Protein AF-A0A3N5PJR9-F1 (afdb_monomer)

Foldseek 3Di:
DVQVVCCVVVVDDDQWDAPDDDPVRIDGDDPVVVVVVVPD

Structure (mmCIF, N/CA/C/O backbone):
data_AF-A0A3N5PJR9-F1
#
_entry.id   AF-A0A3N5PJR9-F1
#
loop_
_atom_site.group_PDB
_atom_site.id
_atom_site.type_symbol
_atom_site.label_atom_id
_atom_site.label_alt_id
_atom_site.label_comp_id
_atom_site.label_asym_id
_atom_site.label_entity_id
_atom_site.label_seq_id
_atom_site.pdbx_PDB_ins_code
_atom_site.Cartn_x
_atom_site.Cartn_y
_atom_site.Cartn_z
_atom_site.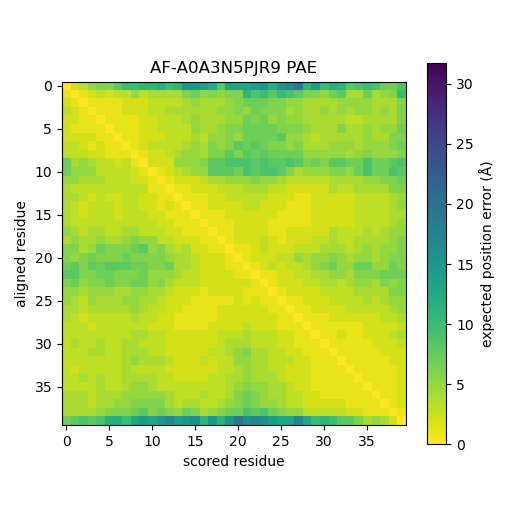occupancy
_atom_site.B_iso_or_equiv
_atom_site.auth_seq_id
_atom_site.auth_comp_id
_atom_site.auth_asym_id
_atom_site.auth_atom_id
_atom_site.pdbx_PDB_model_num
ATOM 1 N N . GLY A 1 1 ? -0.390 5.397 5.388 1.00 67.19 1 GLY A N 1
ATOM 2 C CA . GLY A 1 1 ? -1.728 5.472 6.022 1.00 67.19 1 GLY A CA 1
ATOM 3 C C . GLY A 1 1 ? -2.850 4.765 5.261 1.00 67.19 1 GLY A C 1
ATOM 4 O O . GLY A 1 1 ? -3.613 4.045 5.889 1.00 67.19 1 GLY A O 1
ATOM 5 N N . ILE A 1 2 ? -2.977 4.935 3.935 1.00 81.38 2 ILE A N 1
ATOM 6 C CA . ILE A 1 2 ? -4.120 4.414 3.144 1.00 81.38 2 ILE A CA 1
ATOM 7 C C . ILE A 1 2 ? -4.271 2.880 3.157 1.00 81.38 2 ILE A C 1
ATOM 9 O O . ILE A 1 2 ? -5.386 2.367 3.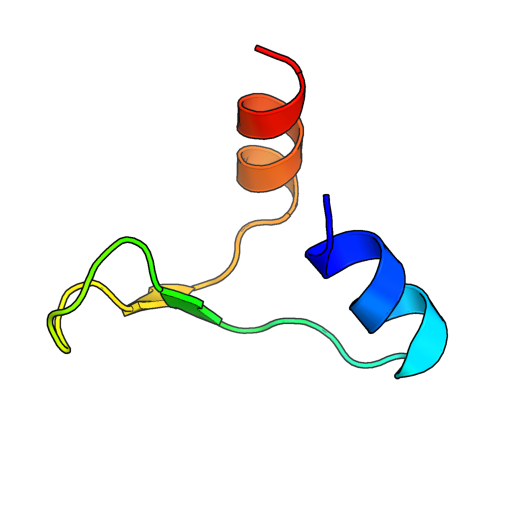135 1.00 81.38 2 ILE A O 1
ATOM 13 N N . VAL A 1 3 ? -3.157 2.152 3.280 1.00 81.75 3 VAL A N 1
ATOM 14 C CA . VAL A 1 3 ? -3.105 0.679 3.346 1.00 81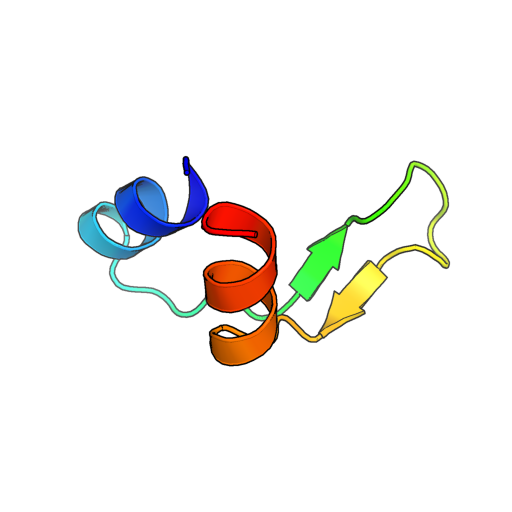.75 3 VAL A CA 1
ATOM 15 C C . VAL A 1 3 ? -4.006 0.116 4.456 1.00 81.75 3 VAL A C 1
ATOM 17 O O . VAL A 1 3 ? -4.686 -0.887 4.254 1.00 81.75 3 VAL A O 1
ATOM 20 N N . VAL A 1 4 ? -4.074 0.796 5.606 1.00 82.94 4 VAL A N 1
ATOM 21 C CA . VAL A 1 4 ? -4.903 0.376 6.749 1.00 82.94 4 VAL A CA 1
ATOM 22 C C . VAL A 1 4 ? -6.394 0.542 6.442 1.00 82.94 4 VAL A C 1
ATOM 24 O O . VAL A 1 4 ? -7.186 -0.346 6.743 1.00 82.94 4 VAL A O 1
ATOM 27 N N . ALA A 1 5 ? -6.778 1.646 5.796 1.00 84.56 5 ALA A N 1
ATOM 28 C CA . ALA A 1 5 ? -8.169 1.904 5.426 1.00 84.56 5 ALA A CA 1
ATOM 29 C C . ALA A 1 5 ? -8.670 0.907 4.368 1.00 84.56 5 ALA A C 1
ATOM 31 O O . ALA A 1 5 ? -9.754 0.349 4.516 1.00 84.56 5 ALA A O 1
ATOM 32 N N . ILE A 1 6 ? -7.850 0.616 3.351 1.00 84.00 6 ILE A N 1
ATOM 33 C CA . ILE A 1 6 ? -8.184 -0.363 2.305 1.00 84.00 6 ILE A CA 1
ATOM 34 C C . ILE A 1 6 ? -8.341 -1.764 2.901 1.00 84.00 6 ILE A C 1
ATOM 36 O O . ILE A 1 6 ? -9.293 -2.466 2.566 1.00 84.00 6 ILE A O 1
ATOM 40 N N . ARG A 1 7 ? -7.444 -2.173 3.810 1.00 83.38 7 ARG A N 1
ATOM 41 C CA . ARG A 1 7 ? -7.561 -3.469 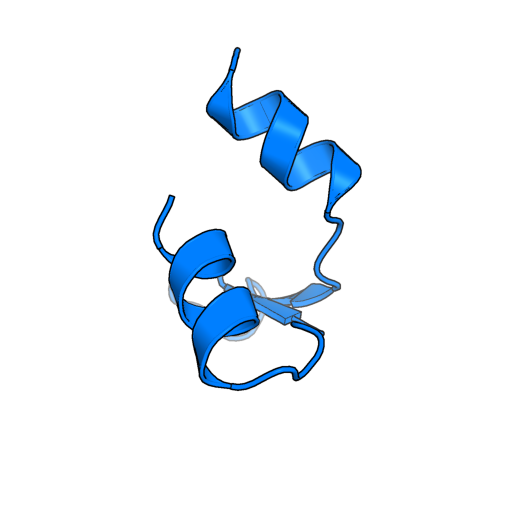4.491 1.00 83.38 7 ARG A CA 1
ATOM 42 C C . ARG A 1 7 ? -8.879 -3.582 5.257 1.00 83.38 7 ARG A C 1
ATOM 44 O O . ARG A 1 7 ? -9.518 -4.627 5.183 1.00 83.38 7 ARG A O 1
ATOM 51 N N . ASN A 1 8 ? -9.273 -2.531 5.973 1.00 85.19 8 ASN A N 1
ATOM 52 C CA . ASN A 1 8 ? -10.507 -2.531 6.757 1.00 85.19 8 ASN A CA 1
ATOM 53 C C . ASN A 1 8 ? -11.762 -2.605 5.875 1.00 85.19 8 ASN A C 1
ATOM 55 O O . ASN A 1 8 ? -12.722 -3.262 6.261 1.00 85.19 8 ASN A O 1
ATOM 59 N N . GLU A 1 9 ? -11.738 -1.981 4.696 1.00 87.94 9 GLU A N 1
ATOM 60 C CA . GLU A 1 9 ? -12.869 -1.981 3.760 1.00 87.94 9 GLU A CA 1
ATOM 61 C C . GLU A 1 9 ? -12.986 -3.299 2.975 1.00 87.94 9 GLU A C 1
ATOM 63 O O . GLU A 1 9 ? -14.071 -3.848 2.807 1.00 87.94 9 GLU A O 1
ATOM 68 N N . VAL A 1 10 ? -11.859 -3.827 2.488 1.00 86.00 10 VAL A N 1
ATOM 69 C CA . VAL A 1 10 ? -11.835 -4.949 1.531 1.00 86.00 10 VAL A CA 1
ATOM 70 C C . VAL A 1 10 ? -11.640 -6.303 2.227 1.00 86.00 10 VAL A C 1
ATOM 72 O O . VAL A 1 10 ? -11.929 -7.347 1.646 1.00 86.00 10 VAL A O 1
ATOM 75 N N . ASN A 1 11 ? -11.167 -6.305 3.478 1.00 85.56 11 ASN A N 1
ATOM 76 C CA . ASN A 1 11 ? -10.877 -7.498 4.282 1.00 85.56 11 ASN A CA 1
ATOM 77 C C . ASN A 1 11 ? -9.977 -8.528 3.565 1.00 85.56 11 ASN A C 1
ATOM 79 O O . ASN A 1 11 ? -10.095 -9.739 3.755 1.00 85.56 11 ASN A O 1
ATOM 83 N N . LEU A 1 12 ? -9.062 -8.037 2.723 1.00 88.25 12 LEU A N 1
ATOM 84 C CA . LEU A 1 12 ? -8.059 -8.836 2.024 1.00 88.25 12 LEU A CA 1
ATOM 85 C C . LEU A 1 12 ? -6.645 -8.449 2.474 1.00 88.25 12 LEU A C 1
ATOM 87 O O . LEU A 1 12 ? -6.382 -7.274 2.749 1.00 88.25 12 LEU A O 1
ATOM 91 N N . PRO A 1 13 ? -5.714 -9.419 2.542 1.00 86.94 13 PRO A N 1
ATOM 92 C CA . PRO A 1 13 ? -4.327 -9.135 2.869 1.00 86.94 13 PRO A CA 1
ATOM 93 C C . PRO A 1 13 ? -3.623 -8.452 1.694 1.00 86.94 13 PRO A C 1
ATOM 95 O O . PRO A 1 13 ? -3.730 -8.887 0.545 1.00 86.94 13 PRO A O 1
ATOM 98 N N . VAL A 1 14 ? -2.843 -7.419 2.002 1.00 90.31 14 VAL A N 1
ATOM 99 C CA . VAL A 1 14 ? -1.886 -6.843 1.055 1.00 90.31 14 VAL A CA 1
ATOM 100 C C . VAL A 1 14 ? -0.707 -7.8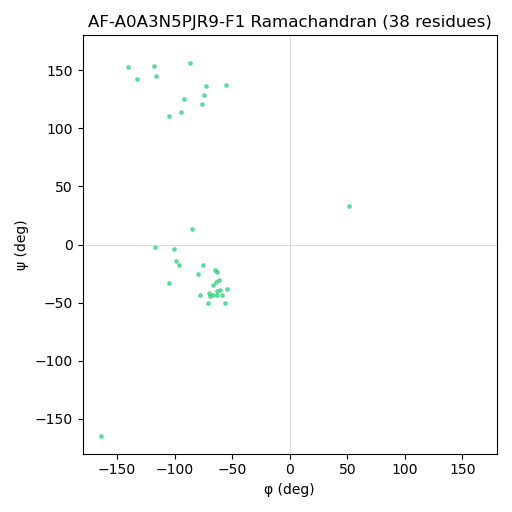01 0.937 1.00 90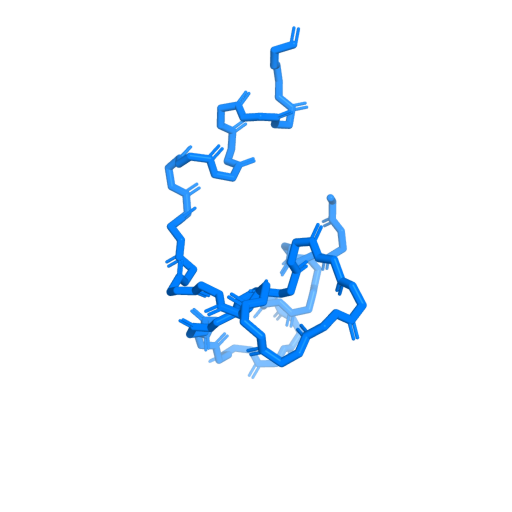.31 14 VAL A C 1
ATOM 102 O O . VAL A 1 14 ? -0.174 -8.247 1.949 1.00 90.31 14 VAL A O 1
ATOM 105 N N . LYS A 1 15 ? -0.344 -8.160 -0.297 1.00 92.12 15 LYS A N 1
ATOM 106 C CA . LYS A 1 15 ? 0.721 -9.138 -0.574 1.00 92.12 15 LYS A CA 1
ATOM 107 C C . LYS A 1 15 ? 2.009 -8.497 -1.067 1.00 92.12 15 LYS A C 1
ATOM 109 O O . LYS A 1 15 ? 3.080 -9.007 -0.770 1.00 92.12 15 LYS A O 1
ATOM 114 N N . PHE A 1 16 ? 1.890 -7.403 -1.811 1.00 93.31 16 PHE A N 1
ATOM 115 C CA . PHE A 1 16 ? 3.009 -6.703 -2.426 1.00 93.31 16 PHE A CA 1
ATOM 116 C C . PHE A 1 16 ? 2.799 -5.196 -2.330 1.00 93.31 16 PHE A C 1
ATOM 118 O O . PHE A 1 16 ? 1.656 -4.728 -2.287 1.00 93.31 16 PHE A O 1
ATOM 125 N N . VAL A 1 17 ? 3.901 -4.459 -2.317 1.00 91.94 17 VAL A N 1
ATOM 126 C CA . VAL A 1 17 ? 3.939 -2.999 -2.316 1.00 91.94 17 VAL A CA 1
ATOM 127 C C . VAL A 1 17 ? 4.935 -2.521 -3.368 1.00 91.94 17 VAL A C 1
ATOM 129 O O . VAL A 1 17 ? 5.958 -3.160 -3.592 1.00 91.94 17 VAL A O 1
ATOM 132 N N . GLY A 1 18 ? 4.605 -1.420 -4.042 1.00 92.75 18 GLY A N 1
ATOM 133 C CA . GLY A 1 18 ? 5.538 -0.726 -4.926 1.00 92.75 18 GLY A CA 1
ATOM 134 C C . GLY A 1 18 ? 6.279 0.354 -4.148 1.00 92.75 18 GLY A C 1
ATOM 135 O O . GLY A 1 18 ? 5.635 1.205 -3.530 1.00 92.75 18 GLY A O 1
ATOM 136 N N . LEU A 1 19 ? 7.608 0.312 -4.177 1.00 90.06 19 LEU A N 1
ATOM 137 C CA . LEU A 1 19 ? 8.494 1.292 -3.539 1.00 90.06 19 LEU A CA 1
ATOM 138 C C . LEU A 1 19 ? 9.052 2.325 -4.535 1.00 90.06 19 LEU A C 1
ATOM 140 O O . LEU A 1 19 ? 9.715 3.279 -4.135 1.00 90.06 19 LEU A O 1
ATOM 144 N N . GLY A 1 20 ? 8.741 2.161 -5.821 1.00 90.88 20 GLY A N 1
ATOM 145 C CA . GLY A 1 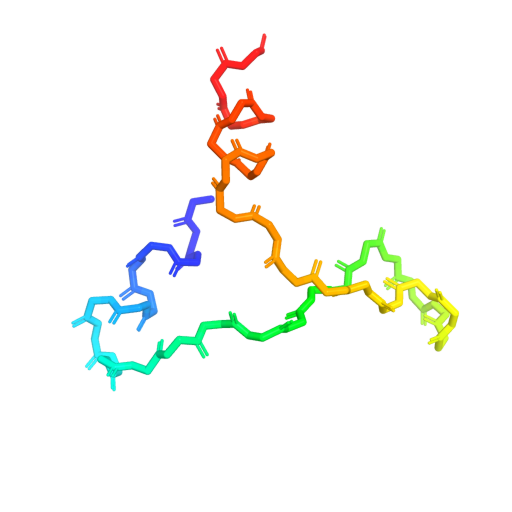20 ? 9.200 2.993 -6.926 1.00 90.88 20 GLY A CA 1
ATOM 146 C C . GLY A 1 20 ? 8.361 2.766 -8.185 1.00 90.88 20 GLY A C 1
ATOM 147 O O . GLY A 1 20 ? 7.255 2.224 -8.120 1.00 90.88 20 GLY A O 1
ATOM 148 N N . GLU A 1 21 ? 8.864 3.227 -9.327 1.00 93.69 21 GLU A N 1
ATOM 149 C CA . GLU A 1 21 ? 8.144 3.203 -10.611 1.00 93.69 21 GLU A CA 1
ATOM 150 C C . GLU A 1 21 ? 8.548 2.026 -11.512 1.00 93.69 21 GLU A C 1
ATOM 152 O O . GLU A 1 21 ? 7.857 1.724 -12.490 1.00 93.69 21 GLU A O 1
ATOM 157 N N . SER A 1 22 ? 9.660 1.354 -11.204 1.00 94.69 22 SER A N 1
ATOM 158 C CA . SER A 1 22 ? 10.173 0.236 -11.992 1.00 94.69 22 SER A CA 1
ATOM 159 C C . SER A 1 22 ? 9.531 -1.080 -11.562 1.00 94.69 22 SER A C 1
ATOM 161 O O . SER A 1 22 ? 9.096 -1.253 -10.426 1.00 94.69 22 SER A O 1
ATOM 163 N N . TYR A 1 23 ? 9.514 -2.064 -12.464 1.00 91.75 23 TYR A N 1
ATOM 164 C CA . TYR A 1 23 ? 8.988 -3.400 -12.153 1.00 91.75 23 TYR A CA 1
ATOM 165 C C . TYR A 1 23 ? 9.786 -4.118 -11.050 1.00 91.75 23 TYR A C 1
ATOM 167 O O . TYR A 1 23 ? 9.262 -5.015 -10.396 1.00 91.75 23 TYR A O 1
ATOM 175 N N . GLU A 1 24 ? 11.047 -3.727 -10.8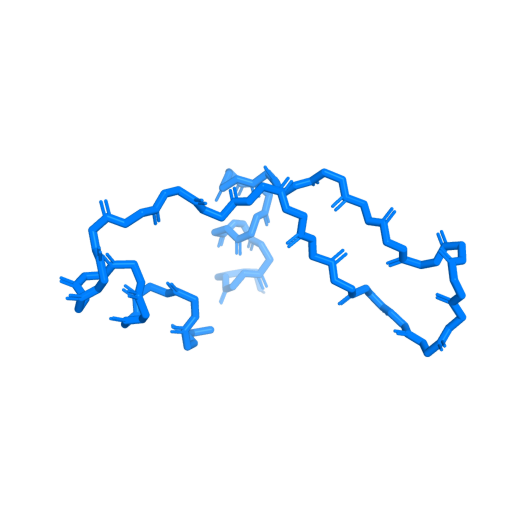65 1.00 94.38 24 GLU A N 1
ATOM 176 C CA . GLU A 1 24 ? 11.956 -4.247 -9.842 1.00 94.38 24 GLU A CA 1
ATOM 177 C C . GLU A 1 24 ? 11.638 -3.697 -8.447 1.00 94.38 24 GLU A C 1
ATOM 179 O O . GLU A 1 24 ? 12.014 -4.313 -7.458 1.00 94.38 24 GLU A O 1
ATOM 184 N N . ASP A 1 25 ? 10.883 -2.597 -8.359 1.00 94.06 25 ASP A N 1
ATOM 185 C CA . ASP A 1 25 ? 10.555 -1.927 -7.096 1.00 94.06 25 ASP A CA 1
ATOM 186 C C . ASP A 1 25 ? 9.333 -2.553 -6.394 1.00 94.06 25 ASP A C 1
ATOM 188 O O . ASP A 1 25 ? 8.736 -1.952 -5.496 1.00 94.06 25 ASP A O 1
ATOM 192 N N . VAL A 1 26 ? 8.906 -3.738 -6.839 1.00 93.88 26 VAL A N 1
ATOM 193 C CA . VAL A 1 26 ? 7.793 -4.486 -6.251 1.00 93.88 26 VAL A CA 1
ATOM 194 C C . VAL A 1 26 ? 8.340 -5.476 -5.235 1.00 93.88 26 VAL A C 1
ATOM 196 O O . VAL A 1 26 ? 8.971 -6.471 -5.592 1.00 93.88 26 VAL A O 1
ATOM 199 N N . GLU A 1 27 ? 8.013 -5.251 -3.969 1.00 93.25 27 GLU A N 1
ATOM 200 C CA . GLU A 1 27 ? 8.460 -6.093 -2.862 1.00 93.25 27 GLU A CA 1
ATOM 201 C C . GLU A 1 27 ? 7.283 -6.760 -2.135 1.00 93.25 27 GLU A C 1
ATOM 203 O O . GLU A 1 27 ? 6.155 -6.246 -2.163 1.00 93.25 27 GLU A O 1
ATOM 208 N N . PRO A 1 28 ? 7.499 -7.922 -1.483 1.00 94.75 28 PRO A N 1
ATOM 209 C CA . PRO A 1 28 ? 6.527 -8.489 -0.557 1.00 94.75 28 PRO A CA 1
ATOM 210 C C . PRO A 1 28 ? 6.164 -7.484 0.539 1.00 94.75 28 PRO A C 1
ATOM 212 O O . PRO A 1 28 ? 7.025 -6.809 1.093 1.00 94.75 28 PRO A O 1
ATOM 215 N N . PHE A 1 29 ? 4.880 -7.391 0.867 1.00 93.00 29 PHE A N 1
ATOM 216 C CA . PHE A 1 29 ? 4.425 -6.467 1.900 1.00 93.00 29 PHE A CA 1
ATOM 217 C C . PHE A 1 29 ? 4.744 -7.004 3.302 1.00 93.00 29 PHE A C 1
ATOM 219 O O . PHE A 1 29 ? 4.225 -8.054 3.688 1.00 93.00 29 PHE A O 1
ATOM 226 N N . ASP A 1 30 ? 5.528 -6.244 4.071 1.00 92.88 30 ASP A N 1
ATOM 227 C CA . ASP A 1 30 ? 5.793 -6.483 5.492 1.00 92.88 30 ASP A CA 1
ATOM 228 C C . ASP A 1 30 ? 5.004 -5.480 6.368 1.00 92.88 30 ASP A C 1
ATOM 230 O O . ASP A 1 30 ? 5.296 -4.278 6.366 1.00 92.88 30 ASP A O 1
ATOM 234 N N . PRO A 1 31 ? 3.984 -5.936 7.124 1.00 89.19 31 PRO A N 1
ATOM 235 C CA . PRO A 1 31 ? 3.209 -5.070 8.005 1.00 89.19 31 PRO A CA 1
ATOM 236 C C . PRO A 1 31 ? 4.016 -4.451 9.153 1.00 89.19 31 PRO A C 1
ATOM 238 O O . PRO A 1 31 ? 3.673 -3.349 9.581 1.00 89.19 31 PRO A O 1
ATOM 241 N N . GLU A 1 32 ? 5.030 -5.147 9.676 1.00 91.38 32 GLU A N 1
ATOM 242 C CA . GLU A 1 32 ? 5.837 -4.663 10.803 1.00 91.38 32 GLU A CA 1
ATOM 243 C C . GLU A 1 32 ? 6.7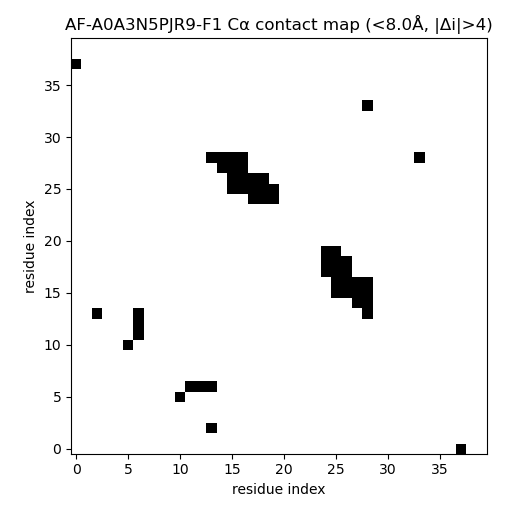15 -3.502 10.343 1.00 91.38 32 GLU A C 1
ATOM 245 O O . GLU A 1 32 ? 6.635 -2.408 10.907 1.00 91.38 32 GLU A O 1
ATOM 250 N N . GLN A 1 33 ? 7.434 -3.697 9.233 1.00 89.88 33 GLN A N 1
ATOM 251 C CA . GLN A 1 33 ? 8.250 -2.652 8.615 1.00 89.88 33 GLN A CA 1
ATOM 252 C C . GLN A 1 33 ? 7.405 -1.445 8.180 1.00 89.88 33 GLN A C 1
ATOM 254 O O . GLN A 1 33 ? 7.810 -0.295 8.355 1.00 89.88 33 GLN A O 1
ATOM 259 N N . PHE A 1 34 ? 6.200 -1.680 7.647 1.00 88.50 34 PHE A N 1
ATOM 260 C CA . PHE A 1 34 ? 5.291 -0.601 7.259 1.00 88.50 34 PHE A CA 1
ATOM 261 C C . PHE A 1 34 ? 4.843 0.254 8.453 1.00 88.50 34 PHE A C 1
ATOM 263 O O . PHE A 1 34 ? 4.716 1.473 8.326 1.00 88.50 34 PHE A O 1
ATOM 270 N N . VAL A 1 35 ? 4.572 -0.371 9.604 1.00 89.75 35 VAL A N 1
ATOM 271 C CA . VAL A 1 35 ? 4.211 0.346 10.834 1.00 89.75 35 VAL A CA 1
ATOM 272 C C . VAL A 1 35 ? 5.416 1.108 11.376 1.00 89.75 35 VAL A C 1
ATOM 274 O O . VAL A 1 35 ? 5.268 2.282 11.705 1.00 89.75 35 VAL A O 1
ATOM 277 N N . GLU A 1 36 ? 6.598 0.492 11.413 1.00 90.12 36 GLU A N 1
ATOM 278 C CA . GLU A 1 36 ? 7.835 1.157 11.839 1.00 90.12 36 GLU A CA 1
ATOM 279 C C . GLU A 1 36 ? 8.109 2.420 11.007 1.00 90.12 36 GLU A C 1
ATOM 281 O O . GLU A 1 36 ? 8.247 3.507 11.565 1.00 90.12 36 GLU A O 1
ATOM 286 N N . ALA A 1 37 ? 8.055 2.314 9.676 1.00 87.25 37 ALA A N 1
ATOM 287 C CA . ALA A 1 37 ? 8.259 3.442 8.767 1.00 87.25 37 ALA A CA 1
ATOM 288 C C . ALA A 1 37 ? 7.180 4.539 8.875 1.00 87.25 37 ALA A C 1
ATOM 290 O O . ALA A 1 37 ? 7.415 5.674 8.470 1.00 87.25 37 ALA A O 1
ATOM 291 N N . LEU A 1 38 ? 5.984 4.220 9.384 1.00 86.12 38 LEU A N 1
ATOM 292 C CA . LEU A 1 38 ? 4.905 5.196 9.561 1.00 86.12 38 LEU A CA 1
ATOM 293 C C . LEU A 1 38 ? 5.081 6.058 10.821 1.00 86.12 38 LEU A C 1
ATOM 295 O O . LEU A 1 38 ? 4.524 7.156 10.874 1.00 86.12 38 LEU A O 1
ATOM 299 N N . PHE A 1 39 ? 5.788 5.549 11.834 1.00 85.62 39 PHE A N 1
ATOM 300 C CA . PHE A 1 39 ? 5.916 6.179 13.154 1.00 85.62 39 PHE A CA 1
ATOM 301 C C . PHE A 1 39 ? 7.350 6.599 13.524 1.00 85.62 39 PHE A C 1
ATOM 303 O O . PHE A 1 39 ? 7.530 7.168 14.603 1.00 85.62 39 PHE A O 1
ATOM 310 N N . ALA A 1 40 ? 8.337 6.328 12.665 1.00 75.12 40 ALA A N 1
ATOM 311 C CA . ALA A 1 40 ? 9.701 6.861 12.746 1.00 75.12 40 ALA A CA 1
ATOM 312 C C . ALA A 1 40 ? 9.779 8.317 12.253 1.00 75.12 40 ALA A C 1
ATOM 314 O O . ALA A 1 40 ? 10.559 9.091 12.854 1.00 75.12 40 ALA A O 1
#

Solvent-accessible surface area (backbone atoms only — not comparable to full-atom values): 2638 Å² total; per-residue (Å²): 118,67,70,60,57,52,33,71,74,68,74,53,84,76,63,63,41,72,82,57,91,51,88,83,32,57,40,75,51,52,71,66,62,54,52,50,71,73,74,112

pLDDT: mean 88.39, std 5.54, range [67.19, 94.75]

Sequence (40 aa):
GIVVAIRNEVNLPVKFVGLGESYEDVEPFDPEQFVEALFA

Nearest PDB structures (foldseek):
  4ak9-assembly1_A  TM=8.843E-01  e=1.118E-02  Physcomitrium patens
  4ak9-assembly1_B  TM=8.883E-01  e=1.606E-02  Physcomitrium patens
  2iyl-assembly1_D  TM=9.089E-01  e=2.865E-02  Thermus aquaticus

Radius of gyration: 10.94 Å; Cα contacts (8 Å, |Δi|>4): 26; chains: 1; bounding box: 25×16×25 Å

Secondary structure (DSSP, 8-state):
-HHHHHHHHH-----EEESSSSGGGEEE--HHHHHHHHH-

Mean predicted aligned error: 3.78 Å